Protein AF-A0A9D5NNQ9-F1 (afdb_monomer_lite)

Radius of gyration: 15.87 Å; chains: 1; bounding box: 32×22×46 Å

Folds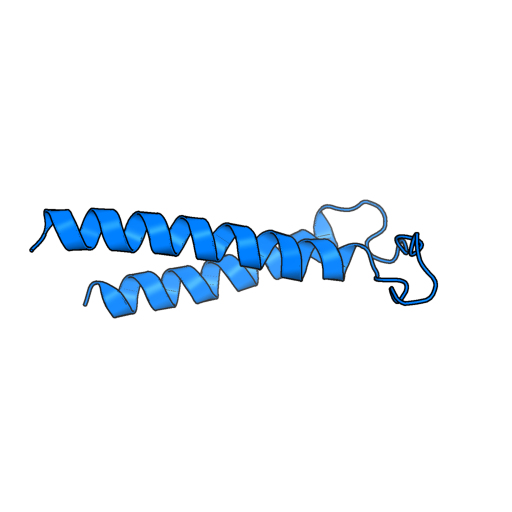eek 3Di:
DLVVVLVVVLVVQLVVQLVCLCVVDPDQQDWDDDPDPPDDTDGSSVCSSVVVSVVVVVVSVVVSVVVVVVVD

pLDDT: mean 82.98, std 10.21, range [52.97, 94.06]

Structure (mmCIF, N/CA/C/O backbone):
data_AF-A0A9D5NNQ9-F1
#
_entry.id   AF-A0A9D5NNQ9-F1
#
loop_
_atom_site.group_PDB
_atom_site.id
_atom_site.type_symbol
_atom_site.label_atom_id
_atom_site.label_alt_id
_atom_site.label_comp_id
_atom_site.label_asym_id
_atom_site.label_entity_id
_atom_site.label_seq_id
_atom_site.pdbx_PDB_ins_code
_atom_site.Cartn_x
_atom_site.Cartn_y
_atom_site.Cartn_z
_atom_site.occupancy
_atom_site.B_iso_or_equiv
_atom_site.auth_seq_id
_atom_site.auth_comp_id
_atom_site.auth_asym_id
_atom_site.auth_atom_id
_atom_site.pdbx_PDB_model_num
ATOM 1 N N . MET A 1 1 ? -8.312 4.869 21.004 1.00 74.44 1 MET A N 1
ATOM 2 C CA . MET A 1 1 ? -7.436 3.686 20.827 1.00 74.44 1 MET A CA 1
ATOM 3 C C . MET A 1 1 ? -7.641 2.995 19.487 1.00 74.44 1 MET A C 1
ATOM 5 O O . MET A 1 1 ? -6.676 2.902 18.745 1.00 74.44 1 MET A O 1
ATOM 9 N N . LEU A 1 2 ? -8.862 2.582 19.128 1.00 82.75 2 LEU A N 1
ATOM 10 C CA . LEU A 1 2 ? -9.122 1.824 17.892 1.00 82.75 2 LEU A CA 1
ATOM 11 C C . LEU A 1 2 ? -8.646 2.544 16.613 1.00 82.75 2 LEU A C 1
ATOM 13 O O . LEU A 1 2 ? -7.946 1.952 15.803 1.00 82.75 2 LEU A O 1
ATOM 17 N N . LYS A 1 3 ? -8.894 3.857 16.498 1.00 83.38 3 LYS A N 1
ATOM 18 C CA . LYS A 1 3 ? -8.363 4.700 15.406 1.00 83.38 3 LYS A CA 1
ATOM 19 C C . LYS A 1 3 ? -6.839 4.632 15.255 1.00 83.38 3 LYS A C 1
ATOM 21 O O . LYS A 1 3 ? -6.349 4.526 14.140 1.00 83.38 3 LYS A O 1
ATOM 26 N N . ILE A 1 4 ? -6.104 4.668 16.368 1.00 88.19 4 ILE A N 1
ATOM 27 C CA . ILE A 1 4 ? -4.633 4.655 16.366 1.00 88.19 4 ILE A CA 1
ATOM 28 C C . ILE A 1 4 ? -4.126 3.291 15.889 1.00 88.19 4 ILE A C 1
ATOM 30 O O . ILE A 1 4 ? -3.226 3.231 15.061 1.00 88.19 4 ILE A O 1
ATOM 34 N N . ILE A 1 5 ? -4.745 2.199 16.349 1.00 88.69 5 ILE A N 1
ATOM 35 C CA . ILE A 1 5 ? -4.387 0.837 15.926 1.00 88.69 5 ILE A CA 1
ATOM 36 C C . ILE A 1 5 ? -4.564 0.686 14.410 1.00 88.69 5 ILE A C 1
ATOM 38 O O . ILE A 1 5 ? -3.660 0.210 13.731 1.00 88.69 5 ILE A O 1
ATOM 42 N N . PHE A 1 6 ? -5.692 1.147 13.866 1.00 90.44 6 PHE A N 1
ATOM 43 C CA . PHE A 1 6 ? -5.949 1.081 12.426 1.00 90.44 6 PHE A CA 1
ATOM 44 C C . PHE A 1 6 ? -5.048 2.018 11.611 1.00 90.44 6 PHE A C 1
ATOM 46 O O . PHE A 1 6 ? -4.625 1.642 10.523 1.00 90.44 6 PHE A O 1
ATOM 53 N N . GLN A 1 7 ? -4.685 3.194 12.133 1.00 88.12 7 GLN A N 1
ATOM 54 C CA . GLN A 1 7 ? -3.688 4.066 11.498 1.00 88.12 7 GLN A CA 1
ATOM 55 C C . GLN A 1 7 ? -2.305 3.408 11.433 1.00 88.12 7 GLN A C 1
ATOM 57 O O . GLN A 1 7 ? -1.647 3.465 10.397 1.00 88.12 7 GLN A O 1
ATOM 62 N N . VAL A 1 8 ? -1.875 2.738 12.505 1.00 92.31 8 VAL A N 1
ATOM 63 C CA . VAL A 1 8 ? -0.613 1.983 12.508 1.00 92.31 8 VAL A CA 1
ATOM 64 C C . VAL A 1 8 ? -0.680 0.826 11.510 1.00 92.31 8 VAL A C 1
ATOM 66 O O . VAL A 1 8 ? 0.247 0.654 10.722 1.00 92.31 8 VAL A O 1
ATOM 69 N N . LEU A 1 9 ? -1.791 0.081 11.469 1.00 91.94 9 LEU A N 1
ATOM 70 C CA . LEU A 1 9 ? -1.985 -1.003 10.501 1.00 91.94 9 LEU A CA 1
ATOM 71 C C . LEU A 1 9 ? -1.953 -0.498 9.051 1.00 91.94 9 LEU A C 1
ATOM 73 O O . LEU A 1 9 ? -1.400 -1.163 8.175 1.00 91.94 9 LEU A O 1
ATOM 77 N N . ALA A 1 10 ? -2.525 0.681 8.796 1.00 90.50 10 ALA A N 1
ATOM 78 C CA . ALA A 1 10 ? -2.495 1.324 7.489 1.00 90.50 10 ALA A CA 1
ATOM 79 C C . ALA A 1 10 ? -1.052 1.589 7.043 1.00 90.50 10 ALA A C 1
ATOM 81 O O . ALA A 1 10 ? -0.657 1.169 5.959 1.00 90.50 10 ALA A O 1
ATOM 82 N N . ILE A 1 11 ? -0.250 2.216 7.907 1.00 93.19 11 ILE A N 1
ATOM 83 C CA . ILE A 1 11 ? 1.150 2.549 7.616 1.00 93.19 11 ILE A CA 1
ATOM 84 C C . ILE A 1 11 ? 1.975 1.277 7.390 1.00 93.19 11 ILE A C 1
ATOM 86 O O . ILE A 1 11 ? 2.673 1.165 6.385 1.00 93.19 11 ILE A O 1
ATOM 90 N N . VAL A 1 12 ? 1.866 0.297 8.291 1.00 94.06 12 VAL A N 1
ATOM 91 C CA . VAL A 1 12 ? 2.625 -0.959 8.196 1.00 94.06 12 VAL A CA 1
ATOM 92 C C . VAL A 1 12 ? 2.265 -1.726 6.923 1.00 94.06 12 VAL A C 1
ATOM 94 O O . VAL A 1 12 ? 3.157 -2.195 6.220 1.00 94.06 12 VAL A O 1
ATOM 97 N N . GLY A 1 13 ? 0.978 -1.815 6.580 1.00 90.94 13 GLY A N 1
ATOM 98 C CA . GLY A 1 13 ? 0.547 -2.513 5.369 1.00 90.94 13 GLY A CA 1
ATOM 99 C C . GLY A 1 13 ? 1.035 -1.842 4.085 1.00 90.94 13 GLY A C 1
ATOM 100 O O . GLY A 1 13 ? 1.510 -2.533 3.188 1.00 90.94 13 GLY A O 1
ATOM 101 N N . VAL A 1 14 ? 1.024 -0.507 4.018 1.00 92.44 14 VAL A N 1
ATOM 102 C CA . VAL A 1 14 ? 1.581 0.237 2.873 1.00 92.44 14 VAL A CA 1
ATOM 103 C C . VAL A 1 14 ? 3.087 -0.004 2.729 1.00 92.44 14 VAL A C 1
ATOM 105 O O . VAL A 1 14 ? 3.570 -0.195 1.614 1.00 92.44 14 VAL A O 1
A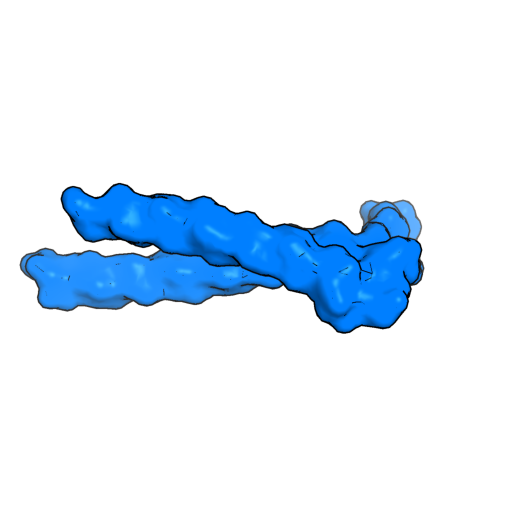TOM 108 N N . ILE A 1 15 ? 3.837 -0.065 3.834 1.00 92.88 15 ILE A N 1
ATOM 109 C CA . ILE A 1 15 ? 5.278 -0.368 3.805 1.00 92.88 15 ILE A CA 1
ATOM 110 C C . ILE A 1 15 ? 5.526 -1.781 3.265 1.00 92.88 15 ILE A C 1
ATOM 112 O O . ILE A 1 15 ? 6.372 -1.964 2.392 1.00 92.88 15 ILE A O 1
ATOM 116 N N . ILE A 1 16 ? 4.766 -2.776 3.730 1.00 92.75 16 ILE A N 1
ATOM 117 C CA . ILE A 1 16 ? 4.892 -4.162 3.257 1.00 92.75 16 ILE A CA 1
ATOM 118 C C . ILE A 1 16 ? 4.581 -4.253 1.760 1.00 92.75 16 ILE A C 1
ATOM 120 O O . ILE A 1 16 ? 5.349 -4.855 1.014 1.00 92.75 16 ILE A O 1
ATOM 124 N N . ILE A 1 17 ? 3.498 -3.620 1.303 1.00 91.19 17 ILE A N 1
ATOM 125 C CA . ILE A 1 17 ? 3.119 -3.601 -0.118 1.00 91.19 17 ILE A CA 1
ATOM 126 C C . ILE A 1 17 ? 4.199 -2.918 -0.954 1.00 91.19 17 ILE A C 1
ATOM 128 O O . ILE A 1 17 ? 4.527 -3.392 -2.037 1.00 91.19 17 ILE A O 1
ATOM 132 N N . SER A 1 18 ? 4.796 -1.847 -0.433 1.00 88.94 18 SER A N 1
ATOM 133 C CA . SER A 1 18 ? 5.898 -1.149 -1.093 1.00 88.94 18 SER A CA 1
ATOM 134 C C . SER A 1 18 ? 7.118 -2.051 -1.269 1.00 88.94 18 SER A C 1
ATOM 136 O O . SER A 1 18 ? 7.709 -2.050 -2.340 1.00 88.94 18 SER A O 1
ATOM 138 N N . ILE A 1 19 ? 7.472 -2.858 -0.263 1.00 89.56 19 ILE A N 1
ATOM 139 C CA . ILE A 1 19 ? 8.575 -3.828 -0.363 1.00 89.56 19 ILE A CA 1
ATOM 140 C C . ILE A 1 19 ? 8.226 -4.934 -1.366 1.00 89.56 19 ILE A C 1
ATOM 142 O O . ILE A 1 19 ? 9.034 -5.254 -2.235 1.00 89.56 19 ILE A O 1
ATOM 146 N N . LEU A 1 20 ? 7.012 -5.487 -1.283 1.00 87.12 20 LEU A N 1
ATOM 147 C CA . LEU A 1 20 ? 6.546 -6.542 -2.187 1.00 87.12 20 LEU A CA 1
ATOM 148 C C . LEU A 1 20 ? 6.488 -6.075 -3.645 1.00 87.12 20 LEU A C 1
ATOM 150 O O . LEU A 1 20 ? 6.783 -6.852 -4.547 1.00 87.12 20 LEU A O 1
ATOM 154 N N . ALA A 1 21 ? 6.183 -4.803 -3.892 1.00 86.81 21 ALA A N 1
ATOM 155 C CA . ALA A 1 21 ? 6.152 -4.240 -5.237 1.00 86.81 21 ALA A CA 1
ATOM 156 C C . ALA A 1 21 ? 7.508 -4.312 -5.964 1.00 86.81 21 ALA A C 1
ATOM 158 O O . ALA A 1 21 ? 7.525 -4.335 -7.193 1.00 86.81 21 ALA A O 1
ATOM 159 N N . PHE A 1 22 ? 8.626 -4.380 -5.231 1.00 82.50 22 PHE A N 1
ATOM 160 C CA . PHE A 1 22 ? 9.968 -4.537 -5.805 1.00 82.50 22 PHE A CA 1
ATOM 161 C C . PHE A 1 22 ? 10.477 -5.982 -5.821 1.00 82.50 22 PHE A C 1
ATOM 163 O O . PHE A 1 22 ? 11.419 -6.268 -6.551 1.00 82.50 22 PHE A O 1
ATOM 170 N N . THR A 1 23 ? 9.903 -6.882 -5.017 1.00 84.06 23 THR A N 1
ATOM 171 C CA . THR A 1 23 ? 10.407 -8.261 -4.868 1.00 84.06 23 THR A CA 1
ATOM 172 C C . THR A 1 23 ? 9.571 -9.313 -5.588 1.00 84.06 23 THR A C 1
ATOM 174 O O . THR A 1 23 ? 10.083 -10.380 -5.909 1.00 84.06 23 THR A O 1
ATOM 177 N N . LEU A 1 24 ? 8.286 -9.041 -5.810 1.00 78.50 24 LEU A N 1
ATOM 178 C CA . LEU A 1 24 ? 7.333 -9.972 -6.408 1.00 78.50 24 LEU A CA 1
ATOM 179 C C . LEU A 1 24 ? 7.412 -10.026 -7.948 1.00 78.50 24 LEU A C 1
ATOM 181 O O . LEU A 1 24 ? 7.355 -11.133 -8.487 1.00 78.50 24 LEU A O 1
ATOM 185 N N . PRO A 1 25 ? 7.557 -8.904 -8.685 1.00 79.06 25 PRO A N 1
ATOM 186 C CA . PRO A 1 25 ? 7.777 -8.980 -10.126 1.00 79.06 25 PRO A CA 1
ATOM 187 C C . PRO A 1 25 ? 9.199 -9.447 -10.452 1.00 79.06 25 PRO A C 1
ATOM 189 O O . PRO A 1 25 ? 10.166 -9.012 -9.831 1.00 79.06 25 PRO A O 1
ATOM 192 N N . SER A 1 26 ? 9.324 -10.318 -11.456 1.00 75.75 26 SER A N 1
ATOM 193 C CA . SER A 1 26 ? 10.625 -10.810 -11.931 1.00 75.75 26 SER A CA 1
ATOM 194 C C . SER A 1 26 ? 11.490 -9.697 -12.530 1.00 75.75 26 SER A C 1
ATOM 196 O O . SER A 1 26 ? 12.706 -9.737 -12.370 1.00 75.75 26 SER A O 1
ATOM 198 N N . ASP A 1 27 ? 10.862 -8.697 -13.161 1.00 79.56 27 ASP A N 1
ATOM 199 C CA . ASP A 1 27 ? 11.496 -7.436 -13.543 1.00 79.56 27 ASP A CA 1
ATOM 200 C C . ASP A 1 27 ? 10.652 -6.244 -13.039 1.00 79.56 27 ASP A C 1
ATOM 202 O O . ASP A 1 27 ? 9.662 -5.858 -13.665 1.00 79.56 27 ASP A O 1
ATOM 206 N N . PRO A 1 28 ? 10.986 -5.648 -11.879 1.00 69.19 28 PRO A N 1
ATOM 207 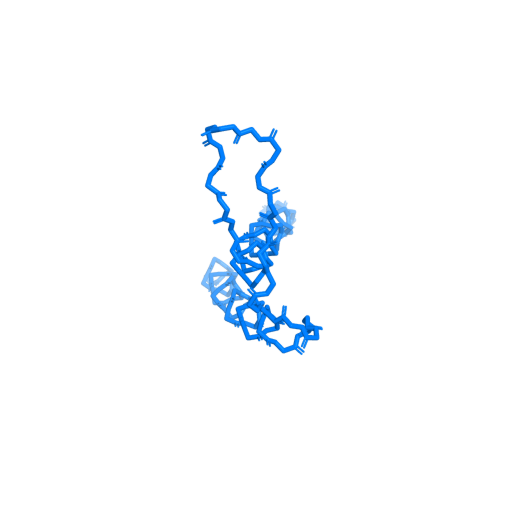C CA . PRO A 1 28 ? 10.247 -4.507 -11.339 1.00 69.19 28 PRO A CA 1
ATOM 208 C C . PRO A 1 28 ? 10.335 -3.261 -12.229 1.00 69.19 28 PRO A C 1
ATOM 210 O O . PRO A 1 28 ? 9.467 -2.390 -12.125 1.00 69.19 28 PRO A O 1
ATOM 213 N N . TYR A 1 29 ? 11.357 -3.163 -13.085 1.00 76.88 29 TYR A N 1
ATOM 214 C CA . TYR A 1 29 ? 11.569 -2.037 -13.995 1.00 76.88 29 TYR A CA 1
ATOM 215 C C . TYR A 1 29 ? 10.850 -2.202 -15.328 1.00 76.88 29 TYR A C 1
ATOM 217 O O . TYR A 1 29 ? 10.907 -1.289 -16.154 1.00 76.88 29 TYR A O 1
ATOM 225 N N . GLU A 1 30 ? 10.145 -3.318 -15.522 1.00 78.50 30 GLU A N 1
ATOM 226 C CA . GLU A 1 30 ? 9.281 -3.503 -16.673 1.00 78.50 30 GLU A CA 1
ATOM 227 C C . GLU A 1 30 ? 8.288 -2.336 -16.756 1.00 78.50 30 GLU A C 1
ATOM 229 O O . GLU A 1 30 ? 7.658 -1.924 -15.775 1.00 78.50 30 GLU A O 1
ATOM 234 N N . ILE A 1 31 ? 8.208 -1.733 -17.935 1.00 80.38 31 ILE A N 1
ATOM 235 C CA . ILE A 1 31 ? 7.361 -0.575 -18.178 1.00 80.38 31 ILE A CA 1
ATOM 236 C C . ILE A 1 31 ? 6.051 -1.090 -18.747 1.00 80.38 31 ILE A C 1
ATOM 238 O O . ILE A 1 31 ? 6.044 -1.753 -19.782 1.00 80.38 31 ILE A O 1
ATOM 242 N N . ILE A 1 32 ? 4.937 -0.753 -18.098 1.00 73.75 32 ILE A N 1
ATOM 243 C CA . ILE A 1 32 ? 3.621 -1.019 -18.672 1.00 73.75 32 ILE A CA 1
ATOM 244 C C . ILE A 1 32 ? 3.361 0.073 -19.713 1.00 73.75 32 ILE A C 1
ATOM 246 O O . ILE A 1 32 ? 3.212 1.239 -19.316 1.00 73.75 32 ILE A O 1
ATOM 250 N N . PRO A 1 33 ? 3.301 -0.274 -21.015 1.00 69.31 33 PRO A N 1
ATOM 251 C CA . PRO A 1 33 ? 3.085 0.708 -22.057 1.00 69.31 33 PRO A CA 1
ATOM 252 C C . PRO A 1 33 ? 1.696 1.309 -21.893 1.00 69.31 33 PRO A C 1
ATOM 254 O O . PRO A 1 33 ? 0.684 0.612 -21.751 1.00 69.31 33 PRO A O 1
ATOM 257 N N . ALA A 1 34 ? 1.640 2.628 -21.902 1.00 69.06 34 ALA A N 1
ATOM 258 C CA . ALA A 1 34 ? 0.384 3.334 -21.845 1.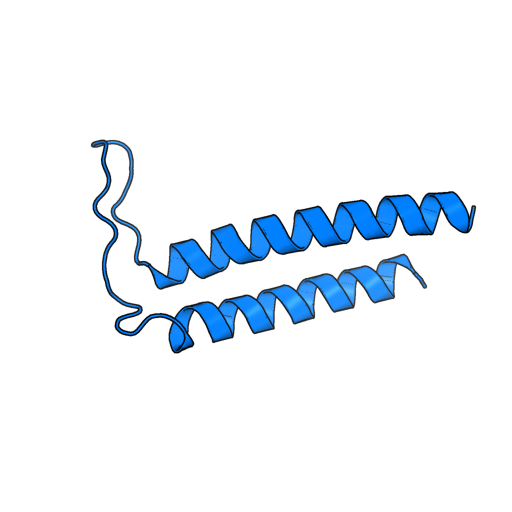00 69.06 34 ALA A CA 1
ATOM 259 C C . ALA A 1 34 ? -0.457 3.087 -23.109 1.00 69.06 34 ALA A C 1
ATOM 261 O O . ALA A 1 34 ? -0.038 3.382 -24.223 1.00 69.06 34 ALA A O 1
ATOM 262 N N . MET A 1 35 ? -1.703 2.629 -22.939 1.00 66.31 35 MET A N 1
ATOM 263 C CA . MET A 1 35 ? -2.641 2.459 -24.064 1.00 66.31 35 MET A CA 1
ATOM 264 C C . MET A 1 35 ? -3.120 3.786 -24.681 1.00 66.31 35 MET A C 1
ATOM 266 O O . MET A 1 35 ? -3.747 3.787 -25.736 1.00 66.31 35 MET A O 1
ATOM 270 N N . SER A 1 36 ? -2.861 4.924 -24.031 1.00 61.09 36 SER A N 1
ATOM 271 C CA . SER A 1 36 ? -3.284 6.248 -24.498 1.00 61.09 36 SER A CA 1
ATOM 272 C C . SER A 1 36 ? -2.160 7.262 -24.335 1.00 61.09 36 SER A C 1
ATOM 274 O O . SER A 1 36 ? -1.513 7.265 -23.292 1.00 61.09 36 SER A O 1
ATOM 276 N N . VAL A 1 37 ? -2.031 8.198 -25.278 1.00 55.75 37 VAL A N 1
ATOM 277 C CA . VAL A 1 37 ? -1.072 9.324 -25.252 1.00 55.75 37 VAL A CA 1
ATOM 278 C C . VAL A 1 37 ? -1.169 10.236 -24.016 1.00 55.75 37 VAL A C 1
ATOM 280 O O . VAL A 1 37 ? -0.242 10.991 -23.747 1.00 55.75 37 VAL A O 1
ATOM 283 N N . MET A 1 38 ? -2.263 10.169 -23.246 1.00 56.28 38 MET A N 1
ATOM 284 C CA . MET A 1 38 ? -2.418 10.885 -21.967 1.00 56.28 38 MET A CA 1
ATOM 285 C C . MET A 1 38 ? -1.977 10.080 -20.735 1.00 56.28 38 MET A C 1
ATOM 287 O O . MET A 1 38 ? -1.911 10.624 -19.634 1.00 56.28 38 MET A O 1
ATOM 291 N N . SER A 1 39 ? -1.698 8.787 -20.884 1.00 60.84 39 SER A N 1
ATOM 292 C CA . SER A 1 39 ? -1.168 7.966 -19.803 1.00 60.84 39 SER A CA 1
ATOM 293 C C . SER A 1 39 ? 0.344 7.938 -19.961 1.00 60.84 39 SER A C 1
ATOM 295 O O . SER A 1 39 ? 0.855 7.555 -21.002 1.00 60.84 39 SER A O 1
ATOM 297 N N . PHE A 1 40 ? 1.072 8.359 -18.935 1.00 65.62 40 PHE A N 1
ATOM 298 C CA . PHE A 1 40 ? 2.509 8.123 -18.892 1.00 65.62 40 PHE A CA 1
ATOM 299 C C . PHE A 1 40 ? 2.764 6.626 -18.738 1.00 65.62 40 PHE A C 1
ATOM 301 O O . PHE A 1 40 ? 1.999 5.945 -18.038 1.00 65.62 40 PHE A O 1
ATOM 308 N N . ASP A 1 41 ? 3.831 6.157 -19.371 1.00 69.19 41 ASP A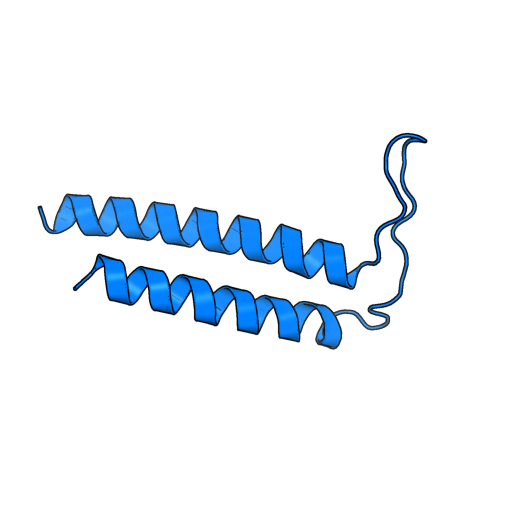 N 1
ATOM 309 C CA . ASP A 1 41 ? 4.451 4.867 -19.110 1.00 69.19 41 ASP A CA 1
ATOM 310 C C . ASP A 1 41 ? 4.820 4.792 -17.628 1.00 69.19 41 ASP A C 1
ATOM 312 O O . ASP A 1 41 ? 5.517 5.664 -17.098 1.00 69.19 41 ASP A O 1
ATOM 316 N N . LYS A 1 42 ? 4.282 3.792 -16.926 1.00 75.50 42 LYS A N 1
ATOM 317 C CA . LYS A 1 42 ? 4.514 3.625 -15.487 1.00 75.50 42 LYS A CA 1
ATOM 318 C C . LYS A 1 42 ? 5.305 2.349 -15.265 1.00 75.50 42 LYS A C 1
ATOM 320 O O . LYS A 1 42 ? 4.940 1.314 -15.830 1.00 75.50 42 LYS A O 1
ATOM 325 N N . PRO A 1 43 ? 6.351 2.398 -14.429 1.00 82.56 43 PRO A N 1
ATOM 326 C CA . PRO A 1 43 ? 7.046 1.185 -14.065 1.00 82.56 43 PRO A CA 1
ATOM 327 C C . PRO A 1 43 ? 6.113 0.292 -13.244 1.00 82.56 43 PRO A C 1
ATOM 329 O O . PRO A 1 43 ? 5.302 0.767 -12.439 1.00 82.56 43 PRO A O 1
ATOM 332 N N . LEU A 1 44 ? 6.233 -1.012 -13.456 1.00 82.12 44 LEU A N 1
ATOM 333 C CA . LEU A 1 44 ? 5.376 -2.041 -12.879 1.00 82.12 44 LEU A CA 1
ATOM 334 C C . LEU A 1 44 ? 5.383 -1.995 -11.339 1.00 82.12 44 LEU A C 1
ATOM 336 O O . LEU A 1 44 ? 4.325 -2.098 -10.712 1.00 82.12 44 LEU A O 1
ATOM 340 N N . TRP A 1 45 ? 6.542 -1.718 -10.728 1.00 83.19 45 TRP A N 1
ATOM 341 C CA . TRP A 1 45 ? 6.660 -1.521 -9.277 1.00 83.19 45 TRP A CA 1
ATOM 342 C C . TRP A 1 45 ? 5.766 -0.382 -8.759 1.00 83.19 45 TRP A C 1
ATOM 344 O O . TRP A 1 45 ? 5.136 -0.516 -7.710 1.00 83.19 45 TRP A O 1
ATOM 354 N N . ALA A 1 46 ? 5.647 0.730 -9.492 1.00 84.19 46 ALA A N 1
ATOM 355 C CA . ALA A 1 46 ? 4.831 1.864 -9.061 1.00 84.19 46 ALA A CA 1
ATOM 356 C C . ALA A 1 46 ? 3.344 1.508 -9.139 1.00 84.19 46 ALA A C 1
ATOM 358 O O . ALA A 1 46 ? 2.577 1.826 -8.231 1.00 84.19 46 ALA A O 1
ATOM 359 N N . CYS A 1 47 ? 2.940 0.785 -10.183 1.00 84.94 47 CYS A N 1
ATOM 360 C CA . CYS A 1 47 ? 1.575 0.288 -10.325 1.00 84.94 47 CYS A CA 1
ATOM 361 C C . CYS A 1 47 ? 1.176 -0.623 -9.157 1.00 84.94 47 CYS A C 1
ATOM 363 O O . CYS A 1 47 ? 0.105 -0.432 -8.579 1.00 84.94 47 CYS A O 1
ATOM 365 N N . TYR A 1 48 ? 2.043 -1.556 -8.756 1.00 85.31 48 TYR A N 1
ATOM 366 C CA . TYR A 1 48 ? 1.780 -2.410 -7.597 1.00 85.31 48 TYR A CA 1
ATOM 367 C C . TYR A 1 48 ? 1.792 -1.645 -6.278 1.00 85.31 48 TYR A C 1
ATOM 369 O O . TYR A 1 48 ? 0.929 -1.879 -5.433 1.00 85.31 48 TYR A O 1
ATOM 377 N N . MET A 1 49 ? 2.711 -0.697 -6.113 1.00 88.12 49 MET A N 1
ATOM 378 C CA . MET A 1 49 ? 2.792 0.113 -4.904 1.00 88.12 49 MET A CA 1
ATOM 379 C C . MET A 1 49 ? 1.528 0.953 -4.713 1.00 88.12 49 MET A C 1
ATOM 381 O O . MET A 1 49 ? 0.900 0.871 -3.660 1.00 88.12 49 MET A O 1
ATOM 385 N N . PHE A 1 50 ? 1.110 1.721 -5.723 1.00 87.56 50 PHE A N 1
ATOM 386 C CA . PHE A 1 50 ? -0.063 2.591 -5.616 1.00 87.56 50 PHE A CA 1
ATOM 387 C C . PHE A 1 50 ? -1.375 1.809 -5.684 1.00 87.56 50 PHE A C 1
ATOM 389 O O . PHE A 1 50 ? -2.247 2.012 -4.842 1.00 87.56 50 PHE A O 1
ATOM 396 N N . GLY A 1 51 ? -1.514 0.892 -6.644 1.00 87.19 51 GLY A N 1
ATOM 397 C CA . GLY A 1 51 ? -2.725 0.089 -6.811 1.00 87.19 51 GLY A CA 1
ATOM 398 C C . GLY A 1 51 ? -2.957 -0.858 -5.635 1.00 87.19 51 GLY A C 1
ATOM 399 O O . GLY A 1 51 ? -4.053 -0.898 -5.076 1.00 87.19 51 GLY A O 1
ATOM 400 N N . GLY A 1 52 ? -1.909 -1.564 -5.204 1.00 87.38 52 GLY A N 1
ATOM 401 C CA . GLY A 1 52 ? -1.968 -2.467 -4.057 1.00 87.38 52 GLY A CA 1
ATOM 402 C C . GLY A 1 52 ? -2.255 -1.724 -2.756 1.00 87.38 52 GLY A C 1
ATOM 403 O O . GLY A 1 52 ? -3.148 -2.123 -2.009 1.00 87.38 52 GLY A O 1
ATOM 404 N N . SER A 1 53 ? -1.568 -0.602 -2.510 1.00 90.25 53 SER A N 1
ATOM 405 C CA . SER A 1 53 ? -1.796 0.201 -1.301 1.00 90.25 53 SER A CA 1
ATOM 406 C C . SER A 1 53 ? -3.198 0.801 -1.273 1.00 90.25 53 SER A C 1
ATOM 408 O O . SER A 1 53 ? -3.841 0.802 -0.227 1.00 90.25 53 SER A O 1
ATOM 410 N N . PHE A 1 54 ? -3.706 1.271 -2.414 1.00 91.62 54 PHE A N 1
ATOM 411 C CA . PHE A 1 54 ? -5.056 1.821 -2.510 1.00 91.62 54 PHE A CA 1
ATOM 412 C C . PHE A 1 54 ? -6.130 0.776 -2.182 1.00 91.62 54 PHE A C 1
ATOM 414 O O . PHE A 1 54 ? -7.000 1.028 -1.347 1.00 91.62 54 PHE A O 1
ATOM 421 N N . LEU A 1 55 ? -6.039 -0.418 -2.779 1.00 92.00 55 LEU A N 1
ATOM 422 C CA . LEU A 1 55 ? -6.965 -1.516 -2.487 1.00 92.00 55 LEU A CA 1
ATOM 423 C C . LEU A 1 55 ? -6.882 -1.957 -1.023 1.00 92.00 55 LEU A C 1
ATOM 425 O O . LEU A 1 55 ? -7.913 -2.147 -0.378 1.00 92.00 55 LEU A O 1
ATOM 429 N N . TYR A 1 56 ? -5.671 -2.068 -0.478 1.00 92.44 56 TYR A N 1
ATOM 430 C CA . TYR A 1 56 ? -5.464 -2.413 0.925 1.00 92.44 56 TYR A CA 1
ATOM 431 C C . TYR A 1 56 ? -6.128 -1.407 1.873 1.00 92.44 56 TYR A C 1
ATOM 433 O O . TYR A 1 56 ? -6.862 -1.803 2.779 1.00 92.44 56 TYR A O 1
ATOM 441 N N . LEU A 1 57 ? -5.923 -0.107 1.646 1.00 92.25 57 LEU A N 1
ATOM 442 C CA . LEU A 1 57 ? -6.508 0.944 2.479 1.00 92.25 57 LEU A CA 1
ATOM 443 C C . LEU A 1 57 ? -8.040 0.966 2.397 1.00 92.25 57 LEU A C 1
ATOM 445 O O . LEU A 1 57 ? -8.689 1.175 3.420 1.00 92.25 57 LEU A O 1
ATOM 449 N N . LEU A 1 58 ? -8.625 0.702 1.223 1.00 92.62 58 LEU A N 1
ATOM 450 C CA . LEU A 1 58 ? -10.079 0.578 1.069 1.00 92.62 58 LEU A CA 1
ATOM 451 C C . LEU A 1 58 ? -10.653 -0.575 1.898 1.00 92.62 58 LEU A C 1
ATOM 453 O O . LEU A 1 58 ? -11.647 -0.396 2.602 1.00 92.62 58 LEU A O 1
ATOM 457 N N . VAL A 1 59 ? -10.018 -1.748 1.847 1.00 93.06 59 VAL A N 1
ATOM 458 C CA . VAL A 1 59 ? -10.439 -2.909 2.645 1.00 93.06 59 VAL A CA 1
ATOM 459 C C . VAL A 1 59 ? -10.300 -2.608 4.136 1.00 93.06 59 VAL A C 1
ATOM 461 O O . VAL A 1 59 ? -11.220 -2.872 4.911 1.00 93.06 59 VAL A O 1
ATOM 464 N N . LEU A 1 60 ? -9.181 -2.003 4.538 1.00 92.19 60 LEU A N 1
ATOM 465 C CA . LEU A 1 60 ? -8.924 -1.629 5.923 1.00 92.19 60 LEU A CA 1
ATOM 466 C C . LEU A 1 60 ? -9.975 -0.641 6.457 1.00 92.19 60 LEU A C 1
ATOM 468 O O . LEU A 1 60 ? -10.443 -0.797 7.585 1.00 92.19 60 LEU A O 1
ATOM 472 N N . LEU A 1 61 ? -10.374 0.341 5.642 1.00 90.94 61 LEU A N 1
ATOM 473 C CA . LEU A 1 61 ? -11.434 1.292 5.973 1.00 90.94 61 LEU A CA 1
ATOM 474 C C . LEU A 1 61 ? -12.786 0.587 6.143 1.00 90.94 61 LEU A C 1
ATOM 476 O O . LEU A 1 61 ? -13.474 0.815 7.135 1.00 90.94 61 LEU A O 1
ATOM 480 N N . GLY A 1 62 ? -13.143 -0.314 5.224 1.00 91.00 62 GLY A N 1
ATOM 481 C CA . GLY A 1 62 ? -14.378 -1.092 5.327 1.00 91.00 62 GLY A CA 1
ATOM 482 C C . GLY A 1 62 ? -14.436 -1.930 6.608 1.00 91.00 62 GLY A C 1
ATOM 483 O O . GLY A 1 62 ? -15.461 -1.962 7.290 1.00 91.00 62 GLY A O 1
ATOM 484 N N . ILE A 1 63 ? -13.3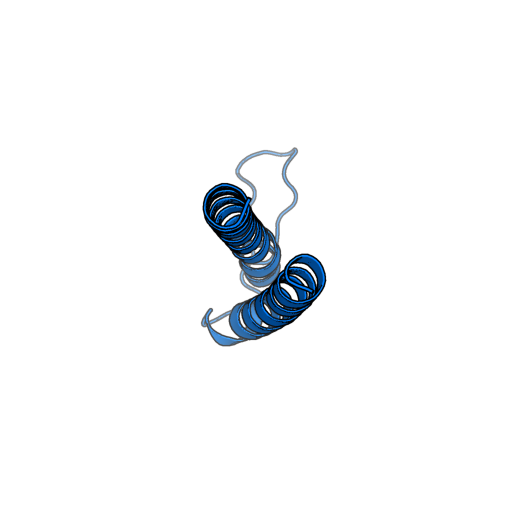17 -2.554 6.990 1.00 90.75 63 ILE A N 1
ATOM 485 C CA . ILE A 1 63 ? -13.203 -3.292 8.256 1.00 90.75 63 ILE A CA 1
ATOM 486 C C . ILE A 1 63 ? -13.344 -2.340 9.447 1.00 90.75 63 ILE A C 1
ATOM 488 O O . ILE A 1 63 ? -14.086 -2.646 10.382 1.00 90.75 63 ILE A O 1
ATOM 492 N N . TYR A 1 64 ? -12.668 -1.188 9.417 1.00 90.19 64 TYR A N 1
ATOM 493 C CA . TYR A 1 64 ? -12.757 -0.183 10.474 1.00 90.19 64 TYR A CA 1
ATOM 494 C C . TYR A 1 64 ? -14.206 0.264 10.704 1.00 90.19 64 TYR A C 1
ATOM 496 O O . TYR A 1 64 ? -14.655 0.284 11.848 1.00 90.19 64 TYR A O 1
ATOM 504 N N . ASP A 1 65 ? -14.963 0.548 9.642 1.00 90.00 65 ASP A N 1
ATOM 505 C CA . ASP A 1 65 ? -16.358 0.984 9.748 1.00 90.00 65 ASP A CA 1
ATOM 506 C C . ASP A 1 65 ? -17.271 -0.099 10.332 1.00 90.00 65 ASP A C 1
ATOM 508 O O . ASP A 1 65 ? -18.126 0.198 11.169 1.00 90.00 65 ASP A O 1
ATOM 512 N N . ILE A 1 66 ? -17.083 -1.363 9.939 1.00 89.94 66 ILE A N 1
ATOM 513 C CA . ILE A 1 66 ? -17.845 -2.497 10.487 1.00 89.94 66 ILE A CA 1
ATOM 514 C C . ILE A 1 66 ? -17.544 -2.678 11.977 1.00 89.94 66 ILE A C 1
ATOM 516 O O . ILE A 1 66 ? -18.458 -2.856 12.783 1.00 89.94 66 ILE A O 1
ATOM 520 N N . VAL A 1 67 ? -16.265 -2.632 12.350 1.00 89.25 67 VAL A N 1
ATOM 521 C CA . VAL A 1 67 ? -15.821 -2.789 13.739 1.00 89.25 67 VAL A CA 1
ATOM 522 C C . VAL A 1 67 ? -16.312 -1.622 14.594 1.00 89.25 67 VAL A C 1
ATOM 524 O O . VAL A 1 67 ? -16.844 -1.838 15.679 1.00 89.25 67 VAL A O 1
ATOM 527 N N . ASN A 1 68 ? -16.208 -0.393 14.089 1.00 88.69 68 ASN A N 1
ATOM 528 C CA . ASN A 1 68 ? -16.669 0.801 14.787 1.00 88.69 68 ASN A CA 1
ATOM 529 C C . ASN A 1 68 ? -18.195 0.794 14.989 1.00 88.69 68 ASN A C 1
ATOM 531 O O . ASN A 1 68 ? -18.657 1.152 16.065 1.00 88.69 68 ASN A O 1
ATOM 535 N N . LYS A 1 69 ? -18.976 0.315 14.008 1.00 85.38 69 LYS A N 1
ATOM 536 C CA . LYS A 1 69 ? -20.436 0.134 14.139 1.00 85.38 69 LYS A CA 1
ATOM 537 C C . LYS A 1 69 ? -20.851 -0.971 15.113 1.00 85.38 69 LYS A C 1
ATOM 539 O O . LYS A 1 69 ? -21.973 -0.935 15.592 1.00 85.38 69 LYS A O 1
ATOM 544 N N . LYS A 1 70 ? -20.004 -1.977 15.352 1.00 78.06 70 LYS A N 1
ATOM 545 C CA . LYS A 1 70 ? -20.290 -3.071 16.299 1.00 78.06 70 LYS A CA 1
ATOM 546 C C . LYS A 1 70 ? -19.931 -2.741 17.747 1.00 78.06 70 LYS A C 1
ATOM 548 O O . LYS A 1 70 ? -20.420 -3.416 18.646 1.00 78.06 70 LYS A O 1
ATOM 553 N N . ILE A 1 71 ? -19.006 -1.807 17.953 1.00 70.94 71 ILE A N 1
ATOM 554 C CA . ILE A 1 71 ? -18.498 -1.425 19.279 1.00 70.94 71 ILE A CA 1
ATOM 555 C C . ILE A 1 71 ? -19.236 -0.193 19.830 1.00 70.94 71 ILE A C 1
ATOM 557 O O . ILE A 1 71 ? -19.264 -0.013 21.046 1.00 70.94 71 ILE A O 1
ATOM 561 N N . ALA A 1 72 ? -19.809 0.640 18.954 1.00 52.97 72 ALA A N 1
ATOM 562 C CA . ALA A 1 72 ? -20.733 1.721 19.309 1.00 52.97 72 ALA A CA 1
ATOM 563 C C . ALA A 1 72 ? -22.145 1.186 19.585 1.00 52.97 72 ALA A C 1
ATOM 565 O O . ALA A 1 72 ? -22.809 1.770 20.468 1.00 52.97 72 ALA A O 1
#

Secondary structure (DSSP, 8-state):
-HHHHHHHHHHHHHHHHHHHHHHSSS-TT-EE--SSTTSPPEEHHHHHHHHHHHHHHHHHHHHHHHHHHHH-

Sequence (72 aa):
MLKIIFQVLAIVGVIIISILAFTLPSDPYEIIPAMSVMSFDKPLWACYMFGGSFLYLLVLLGIYDIVNKKIA